Protein AF-A0A1Y2D5A4-F1 (afdb_monomer)

Secondary structure (DSSP, 8-state):
-HHHHHHHHHHHTT-------TT-HHHHHHHHHHHHT-HHHHHHHHHHHHHHHHHHHHHHHHHHHHHHHHHHHHHHHHHHHHHHHHHHHHHIIIIIHHHHHHHHHHHHHHHHHHHHS-HHHHTT-HHHHHHHHHS-----

Structure (mmCIF, N/CA/C/O backbone):
data_AF-A0A1Y2D5A4-F1
#
_entry.id   AF-A0A1Y2D5A4-F1
#
loop_
_atom_site.group_PDB
_atom_site.id
_atom_site.type_symbol
_atom_site.label_atom_id
_atom_site.label_alt_id
_atom_site.label_comp_id
_atom_site.label_asym_id
_atom_site.label_entity_id
_atom_site.label_seq_id
_atom_site.pdbx_PDB_ins_code
_atom_site.Cartn_x
_atom_site.Cartn_y
_atom_site.Cartn_z
_atom_site.occupancy
_atom_site.B_iso_or_equiv
_atom_site.auth_seq_id
_atom_site.auth_comp_id
_atom_site.auth_asym_id
_atom_site.auth_atom_id
_atom_site.pdbx_PDB_model_num
ATOM 1 N N . MET A 1 1 ? -27.173 -10.140 23.866 1.00 52.59 1 MET A N 1
ATOM 2 C CA . MET A 1 1 ? -27.725 -8.789 23.597 1.00 52.59 1 MET A CA 1
ATOM 3 C C . MET A 1 1 ? -29.239 -8.712 23.842 1.00 52.59 1 MET A C 1
ATOM 5 O O . MET A 1 1 ? -29.651 -7.864 24.617 1.00 52.59 1 MET A O 1
ATOM 9 N N . ILE A 1 2 ? -30.061 -9.619 23.286 1.00 57.91 2 ILE A N 1
ATOM 10 C CA . ILE A 1 2 ? -31.528 -9.658 23.522 1.00 57.91 2 ILE A CA 1
ATOM 11 C C . ILE A 1 2 ? -31.883 -9.891 25.003 1.00 57.91 2 ILE A C 1
ATOM 13 O O . ILE A 1 2 ? -32.750 -9.213 25.545 1.00 57.91 2 ILE A O 1
ATOM 17 N N . GLU A 1 3 ? -31.152 -10.771 25.692 1.00 60.00 3 GLU A N 1
ATOM 18 C CA . GLU A 1 3 ? -31.343 -11.012 27.132 1.00 60.00 3 GLU A CA 1
ATOM 19 C C . GLU A 1 3 ? -31.082 -9.753 27.980 1.00 60.00 3 GLU A C 1
ATOM 21 O O . GLU A 1 3 ? -31.792 -9.495 28.950 1.00 60.00 3 GLU A O 1
ATOM 26 N N . TYR A 1 4 ? -30.114 -8.927 27.565 1.00 58.16 4 TYR A N 1
ATOM 27 C CA . TYR A 1 4 ? -29.764 -7.691 28.262 1.00 58.16 4 TYR A CA 1
ATOM 28 C C . TYR A 1 4 ? -30.865 -6.636 28.107 1.00 58.16 4 TYR A C 1
ATOM 30 O O . TYR A 1 4 ? -31.269 -6.021 29.086 1.00 58.16 4 TYR A O 1
ATOM 38 N N . LEU A 1 5 ? -31.422 -6.494 26.900 1.00 62.59 5 LEU A N 1
ATOM 39 C CA . LEU A 1 5 ? -32.555 -5.602 26.637 1.00 62.59 5 LEU A CA 1
ATOM 40 C C . LEU A 1 5 ? -33.815 -6.012 27.413 1.00 62.59 5 LEU A C 1
ATOM 42 O O . LEU A 1 5 ? -34.494 -5.142 27.950 1.00 62.59 5 LEU A O 1
ATOM 46 N N . SER A 1 6 ? -34.097 -7.317 27.522 1.00 66.19 6 SER A N 1
ATOM 47 C CA . SER A 1 6 ? -35.247 -7.795 28.305 1.00 66.19 6 SER A CA 1
ATOM 48 C C . SER A 1 6 ? -35.090 -7.506 29.801 1.00 66.19 6 SER A C 1
ATOM 50 O O . SER A 1 6 ? -36.009 -6.985 30.423 1.00 66.19 6 SER A O 1
ATOM 52 N N . LYS A 1 7 ? -33.884 -7.714 30.352 1.00 65.50 7 LYS A N 1
ATOM 53 C CA . LYS A 1 7 ? -33.588 -7.417 31.757 1.00 65.50 7 LYS A CA 1
ATOM 54 C C . LYS A 1 7 ? -33.642 -5.918 32.039 1.00 65.50 7 LYS A C 1
ATOM 56 O O . LYS A 1 7 ? -34.147 -5.530 33.078 1.00 65.50 7 LYS A O 1
ATOM 61 N N . VAL A 1 8 ? -33.195 -5.059 31.122 1.00 66.19 8 VAL A N 1
ATOM 62 C CA . VAL A 1 8 ? -33.301 -3.595 31.285 1.00 66.19 8 VAL A CA 1
ATOM 63 C C . VAL A 1 8 ? -34.758 -3.135 31.407 1.00 66.19 8 VAL A C 1
ATOM 65 O O . VAL A 1 8 ? -35.038 -2.259 32.222 1.00 66.19 8 VAL A O 1
ATOM 68 N N . GLY A 1 9 ? -35.682 -3.742 30.653 1.00 66.69 9 GLY A N 1
ATOM 69 C CA . GLY A 1 9 ? -37.116 -3.450 30.747 1.00 66.69 9 GLY A CA 1
ATOM 70 C C . GLY A 1 9 ? -37.686 -3.743 32.136 1.00 66.69 9 GLY A C 1
ATOM 71 O O . GLY A 1 9 ? -38.261 -2.850 32.754 1.00 66.69 9 GLY A O 1
ATOM 72 N N . ASP A 1 10 ? -37.436 -4.948 32.653 1.00 67.94 10 ASP A N 1
ATOM 73 C CA . ASP A 1 10 ? -37.889 -5.368 33.986 1.00 67.94 10 ASP A CA 1
ATOM 74 C C . ASP A 1 10 ? -37.267 -4.516 35.105 1.00 67.94 10 ASP A C 1
ATOM 76 O O . ASP A 1 10 ? -37.900 -4.237 36.125 1.00 67.94 10 ASP A O 1
ATOM 80 N N . LEU A 1 11 ? -36.032 -4.056 34.894 1.00 64.94 11 LEU A N 1
ATOM 81 C CA . LEU A 1 11 ? -35.274 -3.265 35.856 1.00 64.94 11 LEU A CA 1
ATOM 82 C C . LEU A 1 11 ? -35.768 -1.801 35.962 1.00 64.94 11 LEU A C 1
ATOM 84 O O . LEU A 1 11 ? -35.725 -1.217 37.044 1.00 64.94 11 LEU A O 1
ATOM 88 N N . ILE A 1 12 ? -36.271 -1.197 34.877 1.00 65.69 12 ILE A N 1
ATOM 89 C CA . ILE A 1 12 ? -36.817 0.180 34.884 1.00 65.69 12 ILE A CA 1
ATOM 90 C C . ILE A 1 12 ? -38.161 0.247 35.628 1.00 65.69 12 ILE A C 1
ATOM 92 O O . ILE A 1 12 ? -38.490 1.268 36.232 1.00 65.69 12 ILE A O 1
ATOM 96 N N . SER A 1 13 ? -38.926 -0.844 35.630 1.00 66.94 13 SER A N 1
ATOM 97 C CA . SER A 1 13 ? -40.252 -0.917 36.252 1.00 66.94 13 SER A CA 1
ATOM 98 C C . SER A 1 13 ? -40.263 -1.019 37.784 1.00 66.94 13 SER A C 1
ATOM 100 O O . SER A 1 13 ? -41.331 -0.887 38.377 1.00 66.94 13 SER A O 1
ATOM 102 N N . SER A 1 14 ? -39.119 -1.233 38.445 1.00 68.06 14 SER A N 1
ATOM 103 C CA . SER A 1 14 ? -39.047 -1.510 39.892 1.00 68.06 14 SER A CA 1
ATOM 104 C C . SER A 1 14 ? -38.044 -0.628 40.642 1.00 68.06 14 SER A C 1
ATOM 106 O O . SER A 1 14 ? -37.208 -1.124 41.404 1.00 68.06 14 SER A O 1
ATOM 108 N N . ILE A 1 15 ? -38.092 0.689 40.431 1.00 66.31 15 ILE A N 1
ATOM 109 C CA . ILE A 1 15 ? -37.249 1.635 41.176 1.00 66.31 15 ILE A CA 1
ATOM 110 C C . ILE A 1 15 ? -37.841 1.826 42.584 1.00 66.31 15 ILE A C 1
ATOM 112 O O . ILE A 1 15 ? -38.963 2.318 42.704 1.00 66.31 15 ILE A O 1
ATOM 116 N N . PRO A 1 16 ? -37.128 1.448 43.660 1.00 65.06 16 PRO A N 1
ATOM 117 C CA . PRO A 1 16 ? -37.612 1.673 45.014 1.00 65.06 16 PRO A CA 1
ATOM 118 C C . PRO A 1 16 ? -37.568 3.168 45.353 1.00 65.06 16 PRO A C 1
ATOM 120 O O . PRO A 1 16 ? -36.510 3.797 45.297 1.00 65.06 16 PRO A O 1
ATOM 123 N N . GLU A 1 17 ? -38.708 3.734 45.744 1.00 68.94 17 GLU A N 1
ATOM 124 C CA . GLU A 1 17 ? -38.776 5.095 46.272 1.00 68.94 17 GLU A CA 1
ATOM 125 C C . GLU A 1 17 ? -38.361 5.100 47.746 1.00 68.94 17 GLU A C 1
ATOM 127 O O . GLU A 1 17 ? -39.063 4.593 48.622 1.00 68.94 17 GLU A O 1
ATOM 132 N N . LYS A 1 18 ? -37.195 5.681 48.030 1.00 72.75 18 LYS A N 1
ATOM 133 C CA . LYS A 1 18 ? -36.717 5.952 49.388 1.00 72.75 18 LYS A CA 1
ATOM 134 C C . LYS A 1 18 ? -36.377 7.434 49.482 1.00 72.75 18 LYS A C 1
ATOM 136 O O . LYS A 1 18 ? -35.636 7.949 48.646 1.00 72.75 18 LYS A O 1
ATOM 141 N N . GLN A 1 19 ? -36.924 8.124 50.479 1.00 77.56 19 GLN A N 1
ATOM 142 C CA . GLN A 1 19 ? -36.572 9.518 50.740 1.00 77.56 19 GLN A CA 1
ATOM 143 C C . GLN A 1 19 ? -35.412 9.579 51.728 1.00 77.56 19 GLN A C 1
ATOM 145 O O . GLN A 1 19 ? -35.470 8.957 52.785 1.00 77.56 19 GLN A O 1
ATOM 150 N N . TYR A 1 20 ? -34.374 10.329 51.364 1.00 84.19 20 TYR A N 1
ATOM 151 C CA . TYR A 1 20 ? -33.189 10.558 52.186 1.00 84.19 20 TYR A CA 1
ATOM 152 C C . TYR A 1 20 ? -33.115 12.033 52.574 1.00 84.19 20 TYR A C 1
ATOM 154 O O . TYR A 1 20 ? -33.358 12.922 51.750 1.00 84.19 20 TYR A O 1
ATOM 162 N N . ASN A 1 21 ? -32.721 12.312 53.808 1.00 86.62 21 ASN A N 1
ATOM 163 C CA . ASN A 1 21 ? -32.408 13.645 54.280 1.00 86.62 21 ASN A CA 1
ATOM 164 C C . ASN A 1 21 ? -30.981 14.028 53.868 1.00 86.62 21 ASN A C 1
ATOM 166 O O . ASN A 1 21 ? -29.996 13.636 54.488 1.00 86.62 21 ASN A O 1
ATOM 170 N N . LEU A 1 22 ? -30.870 14.877 52.846 1.00 84.69 22 LEU A N 1
ATOM 171 C CA . LEU A 1 22 ? -29.586 15.332 52.296 1.00 84.69 22 LEU A CA 1
ATOM 172 C C . LEU A 1 22 ? -28.748 16.190 53.263 1.00 84.69 22 LEU A C 1
ATOM 174 O O . L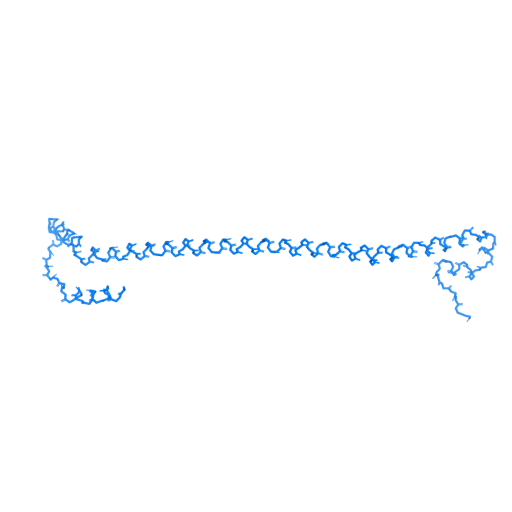EU A 1 22 ? -27.620 16.553 52.935 1.00 84.69 22 LEU A O 1
ATOM 178 N N . ARG A 1 23 ? -29.287 16.562 54.431 1.00 87.94 23 ARG A N 1
ATOM 179 C CA . ARG A 1 23 ? -28.558 17.305 55.470 1.00 87.94 23 ARG A CA 1
ATOM 180 C C . ARG A 1 23 ? -27.927 16.400 56.531 1.00 87.94 23 ARG A C 1
ATOM 182 O O . ARG A 1 23 ? -27.093 16.889 57.288 1.00 87.94 23 ARG A O 1
ATOM 189 N N . ASP A 1 24 ? -28.290 15.117 56.583 1.00 91.56 24 ASP A N 1
ATOM 190 C CA . ASP A 1 24 ? -27.692 14.139 57.494 1.00 91.56 24 ASP A CA 1
ATOM 191 C C . ASP A 1 24 ? -26.557 13.380 56.786 1.00 91.56 24 ASP A C 1
ATOM 193 O O . ASP A 1 24 ? -26.751 12.734 55.754 1.00 91.56 24 ASP A O 1
ATOM 197 N N . GLN A 1 25 ? -25.347 13.454 57.346 1.00 88.31 25 GLN A N 1
ATOM 198 C CA . GLN A 1 25 ? -24.169 12.781 56.794 1.00 88.31 25 GLN A CA 1
ATOM 199 C C . GLN A 1 25 ? -24.281 11.251 56.811 1.00 88.31 25 GLN A C 1
ATOM 201 O O . GLN A 1 25 ? -23.738 10.589 55.922 1.00 88.31 25 GLN A O 1
ATOM 206 N N . ASN A 1 26 ? -24.972 10.675 57.795 1.00 90.81 26 ASN A N 1
ATOM 207 C CA . ASN A 1 26 ? -25.158 9.231 57.888 1.00 90.81 26 ASN A CA 1
ATOM 208 C C . ASN A 1 26 ? -26.130 8.738 56.816 1.00 90.81 26 ASN A C 1
ATOM 210 O O . ASN A 1 26 ? -25.836 7.745 56.149 1.00 90.81 26 ASN A O 1
ATOM 214 N N . GLU A 1 27 ? -27.227 9.461 56.584 1.00 87.00 27 GLU A N 1
ATOM 215 C CA . GLU A 1 27 ? -28.173 9.135 55.511 1.00 87.00 27 GLU A CA 1
ATOM 216 C C . GLU A 1 27 ? -27.557 9.334 54.122 1.00 87.00 27 GLU A C 1
ATOM 218 O O . GLU A 1 27 ? -27.769 8.509 53.238 1.00 87.00 27 GLU A O 1
ATOM 223 N N . LEU A 1 28 ? -26.712 10.353 53.935 1.00 84.88 28 LEU A N 1
ATOM 224 C CA . LEU A 1 28 ? -25.917 10.537 52.714 1.00 84.88 28 LEU A CA 1
ATOM 225 C C . LEU A 1 28 ? -24.980 9.354 52.444 1.00 84.88 28 LEU A C 1
ATOM 227 O O . LEU A 1 28 ? -24.881 8.874 51.314 1.00 84.88 28 LEU A O 1
ATOM 231 N N . LYS A 1 29 ? -24.301 8.850 53.478 1.00 88.25 29 LYS A N 1
ATOM 232 C CA . LYS A 1 29 ? -23.439 7.667 53.356 1.00 88.25 29 LYS A CA 1
ATOM 233 C C . LYS A 1 29 ? -24.251 6.419 53.005 1.00 88.25 29 LYS A C 1
ATOM 235 O O . LYS A 1 29 ? -23.806 5.598 52.204 1.00 88.25 29 LYS A O 1
ATOM 240 N N . GLN A 1 30 ? -25.440 6.286 53.584 1.00 87.19 30 GLN A N 1
ATOM 241 C CA . GLN A 1 30 ? -26.347 5.176 53.320 1.00 87.19 30 GLN A CA 1
ATOM 242 C C . GLN A 1 30 ? -26.924 5.240 51.900 1.00 87.19 30 GLN A C 1
ATOM 244 O O . GLN A 1 30 ? -26.926 4.226 51.216 1.00 87.19 30 GLN A O 1
ATOM 249 N N . LEU A 1 31 ? -27.285 6.431 51.415 1.00 85.50 31 LEU A N 1
ATOM 250 C CA . LEU A 1 31 ? -27.678 6.690 50.027 1.00 85.50 31 LEU A CA 1
ATOM 251 C C . LEU A 1 31 ? -26.589 6.248 49.043 1.00 85.50 31 LEU A C 1
ATOM 253 O O . LEU A 1 31 ? -26.871 5.531 48.088 1.00 85.50 31 LEU A O 1
ATOM 257 N N . VAL A 1 32 ? -25.335 6.643 49.276 1.00 85.06 32 VAL A N 1
ATOM 258 C CA . VAL A 1 32 ? -24.214 6.250 48.405 1.00 85.06 32 VAL A CA 1
ATOM 259 C C . VAL A 1 32 ? -24.025 4.733 48.405 1.00 85.06 32 VAL A C 1
ATOM 261 O O . VAL A 1 32 ? -23.846 4.142 47.341 1.00 85.06 32 VAL A O 1
ATOM 264 N N . ASN A 1 33 ? -24.106 4.087 49.568 1.00 88.25 33 ASN A N 1
ATOM 265 C CA . ASN A 1 33 ? -24.026 2.630 49.655 1.00 88.25 33 ASN A CA 1
ATOM 266 C C . ASN A 1 33 ? -25.203 1.943 48.952 1.00 88.25 33 ASN A C 1
ATOM 268 O O . ASN A 1 33 ? -24.974 0.974 48.232 1.00 88.25 33 ASN A O 1
ATOM 272 N N . ASP A 1 34 ? -26.428 2.445 49.104 1.00 85.75 34 ASP A N 1
ATOM 273 C CA . ASP A 1 34 ? -27.627 1.917 48.444 1.00 85.75 34 ASP A CA 1
ATOM 274 C C . ASP A 1 34 ? -27.514 2.059 46.913 1.00 85.75 34 ASP A C 1
ATOM 276 O O . ASP A 1 34 ? -27.860 1.133 46.187 1.00 85.75 34 ASP A O 1
ATOM 280 N N . ILE A 1 35 ? -26.946 3.163 46.406 1.00 81.62 35 ILE A N 1
ATOM 281 C CA . ILE A 1 35 ? -26.659 3.360 44.972 1.00 81.62 35 ILE A CA 1
ATOM 282 C C . ILE A 1 35 ? -25.574 2.391 44.485 1.00 81.62 35 ILE A C 1
ATOM 284 O O . ILE A 1 35 ? -25.732 1.760 43.442 1.00 81.62 35 ILE A O 1
ATOM 288 N N . LEU A 1 36 ? -24.462 2.260 45.213 1.00 83.56 36 LEU A N 1
ATOM 289 C CA . LEU A 1 36 ? -23.333 1.417 44.800 1.00 83.56 36 LEU A CA 1
ATOM 290 C C . LEU A 1 36 ? -23.633 -0.081 44.899 1.00 83.56 36 LEU A C 1
ATOM 292 O O . LEU A 1 36 ? -23.108 -0.863 44.109 1.00 83.56 36 LEU A O 1
ATOM 296 N N . SER A 1 37 ? -24.467 -0.476 45.859 1.00 86.75 37 SER A N 1
ATOM 297 C CA . SER A 1 37 ? -24.949 -1.851 46.018 1.00 86.75 37 SER A CA 1
ATOM 298 C C . SER A 1 37 ? -26.166 -2.156 45.148 1.00 86.75 37 SER A C 1
ATOM 300 O O . SER A 1 37 ? -26.600 -3.307 45.087 1.00 86.75 37 SER A O 1
ATOM 302 N N . ASN A 1 38 ? -26.696 -1.152 44.443 1.00 83.19 38 ASN A N 1
ATOM 303 C CA . ASN A 1 38 ? -27.857 -1.324 43.598 1.00 83.19 38 ASN A CA 1
ATOM 304 C C . ASN A 1 38 ? -27.549 -2.320 42.455 1.00 83.19 38 ASN A C 1
ATOM 3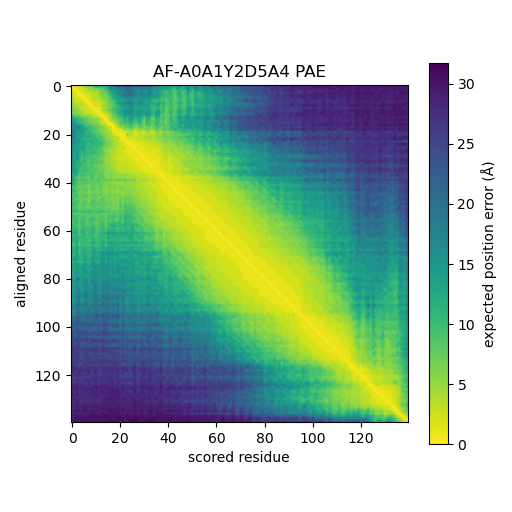06 O O . ASN A 1 38 ? -26.646 -2.062 41.647 1.00 83.19 38 ASN A O 1
ATOM 310 N N . PRO A 1 39 ? -28.321 -3.417 42.319 1.00 81.12 39 PRO A N 1
ATOM 311 C CA . PRO A 1 39 ? -28.161 -4.381 41.232 1.00 81.12 39 PRO A CA 1
ATOM 312 C C . PRO A 1 39 ? -28.165 -3.745 39.833 1.00 81.12 39 PRO A C 1
ATOM 314 O O . PRO A 1 39 ? -27.431 -4.211 38.963 1.00 81.12 39 PRO A O 1
ATOM 317 N N . TYR A 1 40 ? -28.921 -2.656 39.625 1.00 75.94 40 TYR A N 1
ATOM 318 C CA . TYR A 1 40 ? -28.967 -1.890 38.374 1.00 75.94 40 TYR A CA 1
ATOM 319 C C . TYR A 1 40 ? -27.610 -1.272 38.035 1.00 75.94 40 TYR A C 1
ATOM 321 O O . TYR A 1 40 ? -27.103 -1.434 36.926 1.00 75.94 40 TYR A O 1
ATOM 329 N N . ILE A 1 41 ? -27.004 -0.580 39.003 1.00 81.62 41 ILE A N 1
ATOM 330 C CA . ILE A 1 41 ? -25.722 0.111 38.826 1.00 81.62 41 ILE A CA 1
ATOM 331 C C . ILE A 1 41 ? -24.602 -0.906 38.617 1.00 81.62 41 ILE A C 1
ATOM 333 O O . ILE A 1 41 ? -23.754 -0.722 37.743 1.00 81.62 41 ILE A O 1
ATOM 337 N N . ILE A 1 42 ? -24.629 -2.013 39.362 1.00 86.81 42 ILE A N 1
ATOM 338 C CA . ILE A 1 42 ? -23.675 -3.116 39.199 1.00 86.81 42 ILE A CA 1
ATOM 339 C C . ILE A 1 42 ? -23.802 -3.734 37.803 1.00 86.81 42 ILE A C 1
ATOM 341 O O . ILE A 1 42 ? -22.794 -3.985 37.144 1.00 86.81 42 ILE A O 1
ATOM 345 N N . TYR A 1 43 ? -25.026 -3.967 37.334 1.00 84.81 43 TYR A N 1
ATOM 346 C CA . TYR A 1 43 ? -25.275 -4.525 36.011 1.00 84.81 43 TYR A CA 1
ATOM 347 C C . TYR A 1 43 ? -24.820 -3.592 34.884 1.00 84.81 43 TYR A C 1
ATOM 349 O O . TYR A 1 43 ? -24.113 -4.038 33.982 1.00 84.81 43 TYR A O 1
ATOM 357 N N . LEU A 1 44 ? -25.157 -2.300 34.953 1.00 84.12 44 LEU A N 1
ATOM 358 C CA . LEU A 1 44 ? -24.708 -1.306 33.974 1.00 84.12 44 LEU A CA 1
ATOM 359 C C . LEU A 1 44 ? -23.184 -1.192 33.939 1.00 84.12 44 LEU A C 1
ATOM 361 O O . LEU A 1 44 ? -22.608 -1.095 32.858 1.00 84.12 44 LEU A O 1
ATOM 365 N N . ARG A 1 45 ? -22.523 -1.260 35.102 1.00 87.25 45 ARG A N 1
ATOM 366 C CA . ARG A 1 45 ? -21.059 -1.283 35.177 1.00 87.25 45 ARG A CA 1
ATOM 367 C C . ARG A 1 45 ? -20.486 -2.503 34.455 1.00 87.25 45 ARG A C 1
ATOM 369 O O . ARG A 1 45 ? -19.641 -2.325 33.588 1.00 87.25 45 ARG A O 1
ATOM 376 N N . LYS A 1 46 ? -20.994 -3.707 34.740 1.00 89.19 46 LYS A N 1
ATOM 377 C CA . LYS A 1 46 ? -20.559 -4.941 34.061 1.00 89.19 46 LYS A CA 1
ATOM 378 C C . LYS A 1 46 ? -20.796 -4.892 32.554 1.00 89.19 46 LYS A C 1
ATOM 380 O O . LYS A 1 46 ? -19.925 -5.270 31.786 1.00 89.19 46 LYS A O 1
ATOM 385 N N . LEU A 1 47 ? -21.952 -4.388 32.123 1.00 87.75 47 LEU A N 1
ATOM 386 C CA . LEU A 1 47 ? -22.248 -4.221 30.702 1.00 87.75 47 LEU A CA 1
ATOM 387 C C . LEU A 1 47 ? -21.274 -3.238 30.039 1.00 87.75 47 LEU A C 1
ATOM 389 O O . LEU A 1 47 ? -20.811 -3.492 28.932 1.00 87.75 47 LEU A O 1
ATOM 393 N N . SER A 1 48 ? -20.948 -2.132 30.709 1.00 90.00 48 SER A N 1
ATOM 394 C CA . SER A 1 48 ? -19.956 -1.174 30.216 1.00 90.00 48 SER A CA 1
ATOM 395 C C . SER A 1 48 ? -18.566 -1.803 30.103 1.00 90.00 48 SER A C 1
ATOM 397 O O . SER A 1 48 ? -17.888 -1.574 29.106 1.00 90.00 48 SER A O 1
ATOM 399 N N . GLU A 1 49 ? -18.152 -2.597 31.093 1.00 93.50 49 GLU A N 1
ATOM 400 C CA . GLU A 1 49 ? -16.881 -3.333 31.081 1.00 93.50 49 GLU A CA 1
ATOM 401 C C . GLU A 1 49 ? -16.834 -4.351 29.931 1.00 93.50 49 GLU A C 1
ATOM 403 O O . GLU A 1 49 ? -15.852 -4.392 29.192 1.00 93.50 49 GLU A O 1
ATOM 408 N N . ASP A 1 50 ? -17.915 -5.106 29.714 1.00 93.56 50 ASP A N 1
ATOM 409 C CA . ASP A 1 50 ? -18.028 -6.060 28.606 1.00 93.56 50 ASP A CA 1
ATOM 410 C C . ASP A 1 50 ? -17.960 -5.356 27.241 1.00 93.56 50 ASP A C 1
ATOM 412 O O . ASP A 1 50 ? -17.234 -5.798 26.348 1.00 93.56 50 ASP A O 1
ATOM 416 N N . ILE A 1 51 ? -18.690 -4.246 27.068 1.00 92.06 51 ILE A N 1
ATOM 417 C CA . ILE A 1 51 ? -18.667 -3.449 25.830 1.00 92.06 51 ILE A CA 1
ATOM 418 C C . ILE A 1 51 ? -17.258 -2.919 25.575 1.00 92.06 51 ILE A C 1
ATOM 420 O O . ILE A 1 51 ? -16.754 -3.044 24.460 1.00 92.06 51 ILE A O 1
ATOM 424 N N . GLN A 1 52 ? -16.611 -2.360 26.598 1.00 95.75 52 GLN A N 1
ATOM 425 C CA . GLN A 1 52 ? -15.253 -1.844 26.479 1.00 95.75 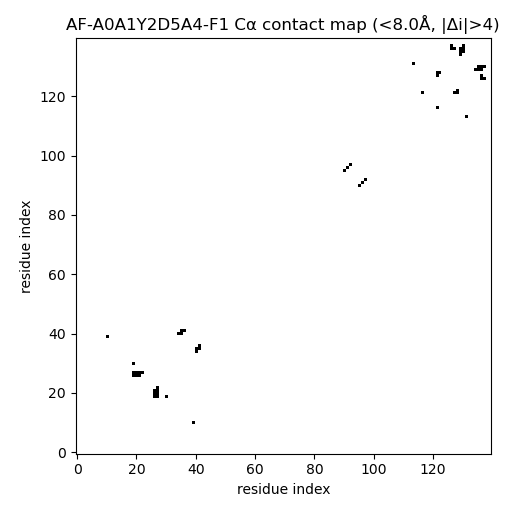52 GLN A CA 1
ATOM 426 C C . GLN A 1 52 ? -14.267 -2.9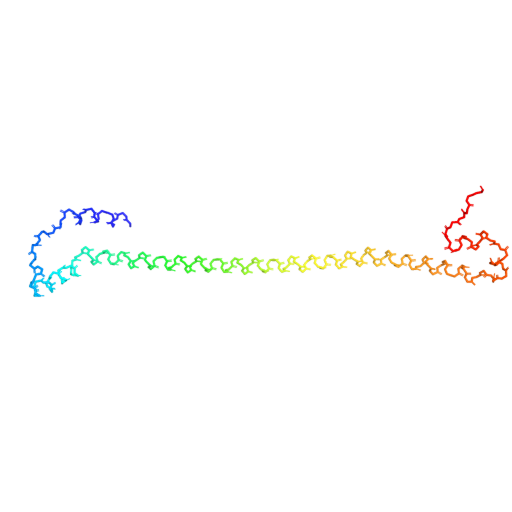61 26.113 1.00 95.75 52 GLN A C 1
ATOM 428 O O . GLN A 1 52 ? -13.490 -2.803 25.174 1.00 95.75 52 GLN A O 1
ATOM 433 N N . GLY A 1 53 ? -14.365 -4.123 26.763 1.00 95.94 53 GLY A N 1
ATOM 434 C CA . GLY A 1 53 ? -13.542 -5.287 26.440 1.00 95.94 53 GLY A CA 1
ATOM 435 C C . GLY A 1 53 ? -13.732 -5.772 24.999 1.00 95.94 53 GLY A C 1
ATOM 436 O O . GLY A 1 53 ? -12.754 -6.083 24.317 1.00 95.94 53 GLY A O 1
ATOM 437 N N . GLN A 1 54 ? -14.969 -5.793 24.492 1.00 95.75 54 GLN A N 1
ATOM 438 C CA . GLN A 1 54 ? -15.230 -6.135 23.090 1.00 95.75 54 GLN A CA 1
ATOM 439 C C . GLN A 1 54 ? -14.705 -5.076 22.119 1.00 95.75 54 GLN A C 1
ATOM 441 O O . GLN A 1 54 ? -14.143 -5.436 21.084 1.00 95.75 54 GLN A O 1
ATOM 446 N N . MET A 1 55 ? -14.836 -3.788 22.445 1.00 95.44 55 MET A N 1
ATOM 447 C CA . MET A 1 55 ? -14.260 -2.708 21.641 1.00 95.44 55 MET A CA 1
ATOM 448 C C . MET A 1 55 ? -12.737 -2.827 21.553 1.00 95.44 55 MET A C 1
ATOM 450 O O . MET A 1 55 ? -12.185 -2.706 20.461 1.00 9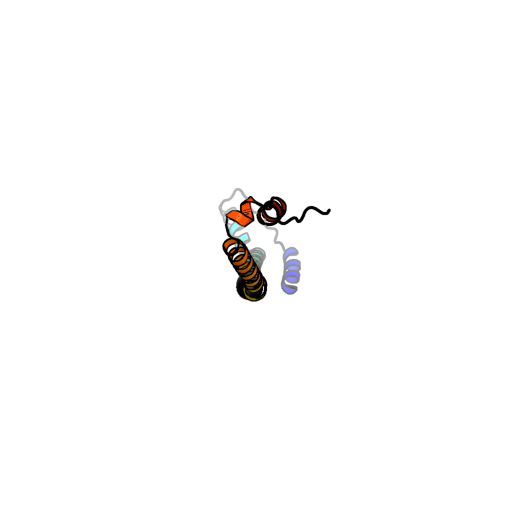5.44 55 MET A O 1
ATOM 454 N N . ASP A 1 56 ? -12.060 -3.130 22.659 1.00 97.50 56 ASP A N 1
ATOM 455 C CA . ASP A 1 56 ? -10.606 -3.308 22.687 1.00 97.50 56 ASP A CA 1
ATOM 456 C C . ASP A 1 56 ? -10.164 -4.519 21.853 1.00 97.50 56 ASP A C 1
ATOM 458 O O . ASP A 1 56 ? -9.198 -4.439 21.084 1.00 97.5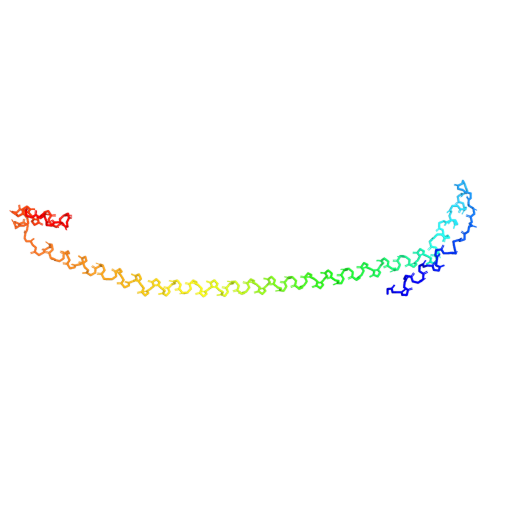0 56 ASP A O 1
ATOM 462 N N . GLN A 1 57 ? -10.899 -5.633 21.928 1.00 97.38 57 GLN A N 1
ATOM 463 C CA . GLN A 1 57 ? -10.652 -6.800 21.076 1.00 97.38 57 GLN A CA 1
ATOM 464 C C . GLN A 1 57 ? -10.860 -6.481 19.593 1.00 97.38 57 GLN A C 1
ATOM 466 O O . GLN A 1 57 ? -10.000 -6.805 18.771 1.00 97.38 57 GLN A O 1
ATOM 471 N N . MET A 1 58 ? -11.961 -5.812 19.240 1.00 96.38 58 MET A N 1
ATOM 472 C CA . MET A 1 58 ? -12.233 -5.401 17.860 1.00 96.38 58 MET A CA 1
ATOM 473 C C . MET A 1 58 ? -11.168 -4.437 17.338 1.00 96.38 58 MET A C 1
ATOM 475 O O . MET A 1 58 ? -10.695 -4.611 16.217 1.00 96.38 58 MET A O 1
ATOM 479 N N . ASN A 1 59 ? -10.732 -3.475 18.153 1.00 97.50 59 ASN A N 1
ATOM 480 C CA . ASN A 1 59 ? -9.651 -2.556 17.804 1.00 97.50 59 ASN A CA 1
ATOM 481 C C . ASN A 1 59 ? -8.332 -3.293 17.582 1.00 97.50 59 ASN A C 1
ATOM 483 O O . ASN A 1 59 ? -7.636 -3.018 16.609 1.00 97.50 59 ASN A O 1
ATOM 487 N N . THR A 1 60 ? -8.004 -4.260 18.436 1.00 97.69 60 THR A N 1
ATOM 488 C CA . THR A 1 60 ? -6.781 -5.061 18.302 1.00 97.69 60 THR A CA 1
ATOM 489 C C . THR A 1 60 ? -6.786 -5.866 17.002 1.00 97.69 60 THR A C 1
ATOM 491 O O . THR A 1 60 ? -5.797 -5.872 16.267 1.00 97.69 60 THR A O 1
ATOM 494 N N . ILE A 1 61 ? -7.911 -6.512 16.681 1.00 97.88 61 ILE A N 1
ATOM 495 C CA . ILE A 1 61 ? -8.081 -7.269 15.433 1.00 97.88 61 ILE A CA 1
ATOM 496 C C . ILE A 1 61 ? -8.015 -6.330 14.224 1.00 97.88 61 ILE A C 1
ATOM 498 O O . ILE A 1 61 ? -7.294 -6.616 13.269 1.00 97.88 61 ILE A O 1
ATOM 502 N N . GLY A 1 62 ? -8.724 -5.200 14.272 1.00 97.56 62 GLY A N 1
ATOM 503 C CA . GLY A 1 62 ? -8.743 -4.211 13.196 1.00 97.56 62 GLY A CA 1
ATOM 504 C C . GLY A 1 62 ? -7.365 -3.608 12.937 1.00 97.56 62 GLY A C 1
ATOM 505 O O . GLY A 1 62 ? -6.928 -3.536 11.790 1.00 97.56 62 GLY A O 1
ATOM 506 N N . PHE A 1 63 ? -6.640 -3.247 13.997 1.00 98.06 63 PHE A N 1
ATOM 507 C CA . PHE A 1 63 ? -5.275 -2.741 13.900 1.00 98.06 63 PHE A CA 1
ATOM 508 C C . PHE A 1 63 ? -4.336 -3.774 13.280 1.00 98.06 63 PHE A C 1
ATOM 510 O O . PHE A 1 63 ? -3.592 -3.446 12.358 1.00 98.06 63 PHE A O 1
ATOM 517 N N . LYS A 1 64 ? -4.400 -5.030 13.738 1.00 98.06 64 LYS A N 1
ATOM 518 C CA . LYS A 1 64 ? -3.582 -6.110 13.183 1.00 98.06 64 LYS A CA 1
ATOM 519 C C . LYS A 1 64 ? -3.867 -6.318 11.696 1.00 98.06 64 LYS A C 1
ATOM 521 O O . LYS A 1 64 ? -2.939 -6.314 10.900 1.00 98.06 64 LYS A O 1
ATOM 526 N N . TYR A 1 65 ? -5.139 -6.407 11.316 1.00 98.00 65 TYR A N 1
ATOM 527 C CA . TYR A 1 65 ? -5.549 -6.554 9.920 1.00 98.00 65 TYR A CA 1
ATOM 528 C C . TYR A 1 65 ? -5.040 -5.407 9.032 1.00 98.00 65 TYR A C 1
ATOM 530 O O . TYR A 1 65 ? -4.515 -5.643 7.946 1.00 98.00 65 TYR A O 1
ATOM 538 N N . LEU A 1 66 ? -5.157 -4.159 9.496 1.00 97.44 66 LEU A N 1
ATOM 539 C CA . LEU A 1 66 ? -4.643 -2.996 8.769 1.00 97.44 66 LEU A CA 1
ATOM 540 C C . LEU A 1 66 ? -3.116 -3.023 8.660 1.00 97.44 66 LEU A C 1
ATOM 542 O O . LEU A 1 66 ? -2.580 -2.760 7.587 1.00 97.44 66 LEU A O 1
ATOM 546 N N . SER A 1 67 ? -2.425 -3.357 9.749 1.00 97.94 67 SER A N 1
ATOM 547 C CA . SER A 1 67 ? -0.967 -3.482 9.778 1.00 97.94 67 SER A CA 1
ATOM 548 C C . SER A 1 67 ? -0.475 -4.535 8.784 1.00 97.94 67 SER A C 1
ATOM 550 O O . SER A 1 67 ? 0.440 -4.265 8.003 1.00 97.94 67 SER A O 1
ATOM 552 N N . ASP A 1 68 ? -1.109 -5.707 8.775 1.00 97.50 68 ASP A N 1
ATOM 553 C CA . ASP A 1 68 ? -0.770 -6.813 7.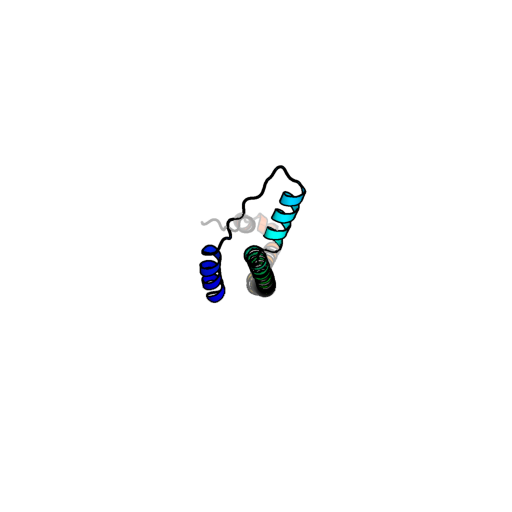879 1.00 97.50 68 ASP A CA 1
ATOM 554 C C . ASP A 1 68 ? -1.007 -6.406 6.412 1.00 97.50 68 ASP A C 1
ATOM 556 O O . ASP A 1 68 ? -0.095 -6.496 5.590 1.00 97.50 68 ASP A O 1
ATOM 560 N N . ASN A 1 69 ? -2.159 -5.803 6.096 1.00 97.12 69 ASN A N 1
ATOM 561 C CA . ASN A 1 69 ? -2.448 -5.298 4.748 1.00 97.12 69 ASN A CA 1
ATOM 562 C C . ASN A 1 69 ? -1.461 -4.222 4.272 1.00 97.12 69 ASN A C 1
ATOM 564 O O . ASN A 1 69 ? -1.081 -4.198 3.100 1.00 97.12 69 ASN A O 1
ATOM 568 N N . ILE A 1 70 ? -1.047 -3.307 5.155 1.00 97.75 70 ILE A N 1
ATOM 569 C CA . ILE A 1 70 ? -0.046 -2.283 4.826 1.00 97.75 70 ILE A CA 1
ATOM 570 C C . ILE A 1 70 ? 1.295 -2.947 4.499 1.00 97.75 70 ILE A C 1
ATOM 572 O O . ILE A 1 70 ? 1.966 -2.546 3.543 1.00 97.75 70 ILE A O 1
ATOM 576 N N . SER A 1 71 ? 1.685 -3.965 5.268 1.00 97.00 71 SER A N 1
ATOM 577 C CA . SER A 1 71 ? 2.904 -4.740 5.028 1.00 97.00 71 SER A CA 1
ATOM 578 C C . SER A 1 71 ? 2.866 -5.457 3.674 1.00 97.00 71 SER A C 1
ATOM 580 O O . SER A 1 71 ? 3.824 -5.373 2.893 1.00 97.00 71 SER A O 1
ATOM 582 N N . ASP A 1 72 ? 1.739 -6.085 3.346 1.00 96.81 72 ASP A N 1
ATOM 583 C CA . ASP A 1 72 ? 1.540 -6.776 2.072 1.00 96.81 72 ASP A CA 1
ATOM 584 C C . ASP A 1 72 ? 1.580 -5.797 0.896 1.00 96.81 72 ASP A C 1
ATOM 586 O O . ASP A 1 72 ? 2.313 -6.007 -0.075 1.00 96.81 72 ASP A O 1
ATOM 590 N N . TYR A 1 73 ? 0.880 -4.665 1.009 1.00 97.56 73 TYR A N 1
ATOM 591 C CA . TYR A 1 73 ? 0.867 -3.634 -0.026 1.00 97.56 73 TYR A CA 1
ATOM 592 C C . TYR A 1 73 ? 2.254 -3.024 -0.253 1.00 97.56 73 TYR A C 1
ATOM 594 O O . TYR A 1 73 ? 2.661 -2.786 -1.395 1.00 97.56 73 TYR A O 1
ATOM 602 N N . LYS A 1 74 ? 3.020 -2.806 0.823 1.00 97.31 74 LYS A N 1
ATOM 603 C CA . LYS A 1 74 ? 4.411 -2.343 0.748 1.00 97.31 74 LYS A CA 1
ATOM 604 C C . LYS A 1 74 ? 5.281 -3.342 -0.010 1.00 97.31 74 LYS A C 1
ATOM 606 O O . LYS A 1 74 ? 6.037 -2.942 -0.896 1.00 97.31 74 LYS A O 1
ATOM 611 N N . THR A 1 75 ? 5.161 -4.626 0.316 1.00 97.44 75 THR A N 1
ATOM 612 C CA . THR A 1 75 ? 5.919 -5.704 -0.333 1.00 97.44 75 THR A CA 1
ATOM 613 C C . THR A 1 75 ? 5.573 -5.802 -1.815 1.00 97.44 75 THR A C 1
ATOM 615 O O . THR A 1 75 ? 6.466 -5.811 -2.663 1.00 97.44 75 THR A O 1
ATOM 618 N N . PHE A 1 76 ? 4.283 -5.784 -2.145 1.00 97.94 76 PHE A N 1
ATOM 619 C CA . PHE A 1 76 ? 3.802 -5.801 -3.522 1.00 97.94 76 PHE A CA 1
ATOM 620 C C . PHE A 1 76 ? 4.313 -4.598 -4.324 1.00 97.94 76 PHE A C 1
ATOM 622 O O . PHE A 1 76 ? 4.879 -4.760 -5.406 1.00 97.94 76 PHE A O 1
ATOM 629 N N 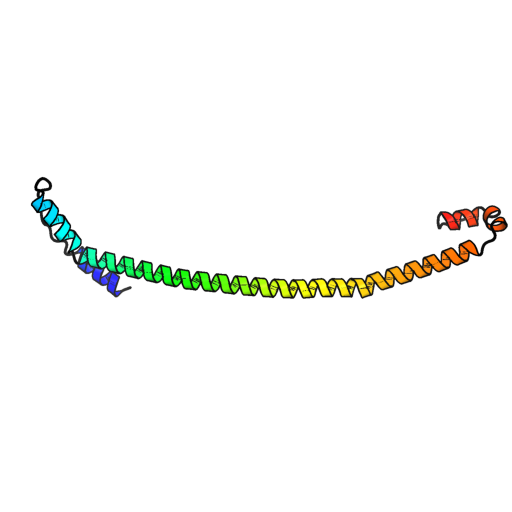. THR A 1 77 ? 4.196 -3.393 -3.763 1.00 98.19 77 THR A N 1
ATOM 630 C CA . THR A 1 77 ? 4.668 -2.159 -4.405 1.00 98.19 77 THR A CA 1
ATOM 631 C C . THR A 1 77 ? 6.170 -2.214 -4.680 1.00 98.19 77 THR A C 1
ATOM 633 O O . THR A 1 77 ? 6.610 -1.826 -5.763 1.00 98.19 77 THR A O 1
ATOM 636 N N . LEU A 1 78 ? 6.963 -2.740 -3.741 1.00 97.62 78 LEU A N 1
ATOM 637 C CA . LEU A 1 78 ? 8.405 -2.910 -3.917 1.00 97.62 78 LEU A CA 1
ATOM 638 C C . LEU A 1 78 ? 8.726 -3.865 -5.075 1.00 97.62 78 LEU A C 1
ATOM 640 O O . LEU A 1 78 ? 9.568 -3.547 -5.914 1.00 97.62 78 LEU A O 1
ATOM 644 N N . ILE A 1 79 ? 8.032 -5.003 -5.155 1.00 98.25 79 ILE A N 1
ATOM 645 C CA . ILE A 1 79 ? 8.199 -5.974 -6.245 1.00 98.25 79 ILE A CA 1
ATOM 646 C C . ILE A 1 79 ? 7.860 -5.326 -7.593 1.00 98.25 79 ILE A C 1
ATOM 648 O O . ILE A 1 79 ? 8.659 -5.398 -8.528 1.00 98.25 79 ILE A O 1
ATOM 652 N N . CYS A 1 80 ? 6.724 -4.632 -7.694 1.00 98.38 80 CYS A N 1
ATOM 653 C CA . CYS A 1 80 ? 6.338 -3.920 -8.912 1.00 98.38 80 CYS A CA 1
ATOM 654 C C . CYS A 1 80 ? 7.367 -2.858 -9.317 1.00 98.38 80 CYS A C 1
ATOM 656 O O . CYS A 1 80 ? 7.680 -2.728 -10.502 1.00 98.38 80 CYS A O 1
ATOM 658 N N . HIS A 1 81 ? 7.923 -2.123 -8.351 1.00 98.19 81 HIS A N 1
ATOM 659 C CA . HIS A 1 81 ? 8.942 -1.108 -8.605 1.00 98.19 81 HIS A CA 1
ATOM 660 C C . HIS A 1 81 ? 10.264 -1.709 -9.107 1.00 98.19 81 HIS A C 1
ATOM 662 O O . HIS A 1 81 ? 10.894 -1.166 -10.018 1.00 98.19 81 HIS A O 1
ATOM 668 N N . LEU A 1 82 ? 10.678 -2.855 -8.561 1.00 98.25 82 LEU A N 1
ATOM 669 C CA . LEU A 1 82 ? 11.857 -3.579 -9.041 1.00 98.25 82 LEU A CA 1
ATOM 670 C C . LEU A 1 82 ? 11.662 -4.066 -10.481 1.00 98.25 82 LEU A C 1
ATOM 672 O O . LEU A 1 82 ? 12.540 -3.868 -11.322 1.00 98.25 82 LEU A O 1
ATOM 676 N N . ILE A 1 83 ? 10.495 -4.641 -10.787 1.00 98.31 83 ILE A N 1
ATOM 677 C CA . ILE A 1 83 ? 10.159 -5.119 -12.134 1.00 98.31 83 ILE A CA 1
ATOM 678 C C . ILE A 1 83 ? 10.147 -3.961 -13.137 1.00 98.31 83 ILE A C 1
ATOM 680 O O . ILE A 1 83 ? 10.726 -4.079 -14.220 1.00 98.31 83 ILE A O 1
ATOM 684 N N . SER A 1 84 ? 9.522 -2.831 -12.797 1.00 98.06 84 SER A N 1
ATOM 685 C CA . SER A 1 84 ? 9.451 -1.676 -13.699 1.00 98.06 84 SER A CA 1
ATOM 686 C C . SER A 1 84 ? 10.832 -1.067 -13.944 1.00 98.06 84 SER A C 1
ATOM 688 O O . SER A 1 84 ? 11.194 -0.823 -15.095 1.00 98.06 84 SER A O 1
ATOM 690 N N . THR A 1 85 ? 11.651 -0.927 -12.901 1.00 98.25 85 THR A N 1
ATOM 691 C CA . THR A 1 85 ? 13.033 -0.437 -13.015 1.00 98.25 85 THR A CA 1
ATOM 692 C C . THR A 1 85 ? 13.875 -1.347 -13.909 1.00 98.25 85 THR A C 1
ATOM 694 O O . THR A 1 85 ? 14.563 -0.874 -14.817 1.00 98.25 85 THR A O 1
ATOM 697 N N . PHE A 1 86 ? 13.775 -2.664 -13.721 1.00 97.88 86 PHE A N 1
ATOM 698 C CA . PHE A 1 86 ? 14.481 -3.635 -14.555 1.00 97.88 86 PHE A CA 1
ATOM 699 C C . PHE A 1 86 ? 14.015 -3.585 -16.018 1.00 97.88 86 PHE A C 1
ATOM 701 O O . PHE A 1 86 ? 14.831 -3.609 -16.942 1.00 97.88 86 PHE A O 1
ATOM 708 N N . THR A 1 87 ? 12.710 -3.426 -16.240 1.00 97.56 87 THR A N 1
ATOM 709 C CA . THR A 1 87 ? 12.118 -3.286 -17.579 1.00 97.56 87 THR A CA 1
ATOM 710 C C . THR A 1 87 ? 12.613 -2.024 -18.287 1.00 97.56 87 THR A C 1
ATOM 712 O O . THR A 1 87 ? 12.973 -2.07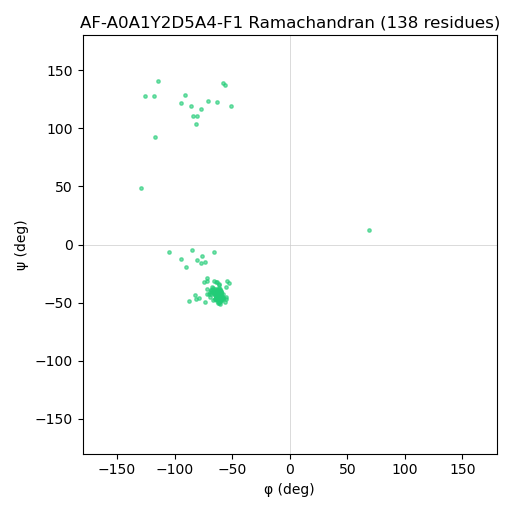7 -19.467 1.00 97.56 87 THR A O 1
ATOM 715 N N . ILE A 1 88 ? 12.693 -0.894 -17.575 1.00 96.56 88 ILE A N 1
ATOM 716 C CA . ILE A 1 88 ? 13.252 0.362 -18.097 1.00 96.56 88 ILE A CA 1
ATOM 717 C C . ILE A 1 88 ? 14.720 0.164 -18.479 1.00 96.56 88 ILE A C 1
ATOM 719 O O . ILE A 1 88 ? 15.123 0.548 -19.577 1.00 96.56 88 ILE A O 1
ATOM 723 N N . MET A 1 89 ? 15.509 -0.485 -17.620 1.00 96.69 89 MET A N 1
ATOM 724 C CA . MET A 1 89 ? 16.923 -0.755 -17.883 1.00 96.69 89 MET A CA 1
ATOM 725 C C . MET A 1 89 ? 17.121 -1.609 -19.145 1.00 96.69 89 MET A C 1
ATOM 727 O O . MET A 1 89 ? 17.945 -1.269 -19.998 1.00 96.69 89 MET A O 1
ATOM 731 N N . ILE A 1 90 ? 16.345 -2.687 -19.307 1.00 96.06 90 ILE A N 1
ATOM 732 C CA . ILE A 1 90 ? 16.384 -3.526 -20.516 1.00 96.06 90 ILE A CA 1
ATOM 733 C C . ILE A 1 90 ? 15.997 -2.711 -21.749 1.00 96.06 90 ILE A C 1
ATOM 735 O O . ILE A 1 90 ? 16.694 -2.754 -22.765 1.00 96.06 90 ILE A O 1
ATOM 739 N N . SER A 1 91 ? 14.911 -1.945 -21.662 1.00 95.31 91 SER A N 1
ATOM 740 C CA . SER A 1 91 ? 14.417 -1.130 -22.773 1.00 95.31 91 SER A CA 1
ATOM 741 C C . SER A 1 91 ? 15.467 -0.105 -23.207 1.00 95.31 91 SER A C 1
ATOM 743 O O . SER A 1 91 ? 15.781 0.005 -24.394 1.00 95.31 91 SER A O 1
ATOM 745 N N . PHE A 1 92 ? 16.103 0.573 -22.251 1.00 94.62 92 PHE A N 1
ATOM 746 C CA . PHE A 1 92 ? 17.214 1.485 -22.514 1.00 94.62 92 PHE A CA 1
ATOM 747 C C . PHE A 1 92 ? 18.367 0.766 -23.227 1.00 94.62 92 PHE A C 1
ATOM 749 O O . PHE A 1 92 ? 18.883 1.242 -24.242 1.00 94.62 92 PHE A O 1
ATOM 756 N N . HIS A 1 93 ? 18.749 -0.419 -22.750 1.00 92.50 93 HIS A N 1
ATOM 757 C CA . HIS A 1 93 ? 19.835 -1.184 -23.351 1.00 92.50 93 HIS A CA 1
ATOM 758 C C . HIS A 1 93 ? 19.537 -1.612 -24.792 1.00 92.50 93 HIS A C 1
ATOM 760 O O . HIS A 1 93 ? 20.417 -1.549 -25.649 1.00 92.50 93 HIS A O 1
ATOM 766 N N . ILE A 1 94 ? 18.315 -2.057 -25.080 1.00 93.00 94 ILE A N 1
ATOM 767 C CA . ILE A 1 94 ? 17.950 -2.541 -26.414 1.00 93.00 94 ILE A CA 1
ATOM 768 C C . ILE A 1 94 ? 17.809 -1.373 -27.389 1.00 93.00 94 ILE A C 1
ATOM 770 O O . ILE A 1 94 ? 18.394 -1.409 -28.473 1.00 93.00 94 ILE A O 1
ATOM 774 N N . PHE A 1 95 ? 17.061 -0.334 -27.021 1.00 92.75 95 PHE A N 1
ATOM 775 C CA . PHE A 1 95 ? 16.691 0.726 -27.956 1.00 92.75 95 PHE A CA 1
ATOM 776 C C . PHE A 1 95 ? 17.740 1.835 -28.029 1.00 92.75 95 PHE A C 1
ATOM 778 O O . PHE A 1 95 ? 18.193 2.195 -29.119 1.00 92.75 95 PHE A O 1
ATOM 785 N N . ILE A 1 96 ? 18.190 2.348 -26.883 1.00 90.69 96 ILE A N 1
ATOM 786 C CA . ILE A 1 96 ? 19.048 3.537 -26.845 1.00 90.69 96 ILE A CA 1
ATOM 787 C C . ILE A 1 96 ? 20.488 3.174 -27.192 1.00 90.69 96 ILE A C 1
ATOM 789 O O . ILE A 1 96 ? 21.079 3.804 -28.069 1.00 90.69 96 ILE A O 1
ATOM 793 N N . ARG A 1 97 ? 21.043 2.098 -26.616 1.00 90.88 97 ARG A N 1
ATOM 794 C CA . ARG A 1 97 ? 22.425 1.678 -26.921 1.00 90.88 97 ARG A CA 1
ATOM 795 C C . ARG A 1 97 ? 22.630 1.398 -28.411 1.00 90.88 97 ARG A C 1
ATOM 797 O O . ARG A 1 97 ? 23.653 1.787 -28.974 1.00 90.88 97 ARG A O 1
ATOM 804 N N . ARG A 1 98 ? 21.672 0.720 -29.057 1.00 88.00 98 ARG A N 1
ATOM 805 C CA . ARG A 1 98 ? 21.733 0.432 -30.500 1.00 88.00 98 ARG A CA 1
ATOM 806 C C . ARG A 1 98 ? 21.682 1.713 -31.328 1.00 88.00 98 ARG A C 1
ATOM 808 O O . ARG A 1 98 ? 22.480 1.849 -32.254 1.00 88.00 98 ARG A O 1
ATOM 815 N N . SER A 1 99 ? 20.795 2.644 -30.975 1.00 89.94 99 SER A N 1
ATOM 816 C CA . SER A 1 99 ? 20.679 3.938 -31.655 1.00 89.94 99 SER A CA 1
ATOM 817 C C . SER A 1 99 ? 21.967 4.758 -31.536 1.00 89.94 99 SER A C 1
ATOM 819 O O . SER A 1 99 ? 22.539 5.145 -32.555 1.00 89.94 99 SER A O 1
ATOM 821 N N . ILE A 1 100 ? 22.503 4.902 -30.318 1.00 91.12 100 ILE A N 1
ATOM 822 C CA . ILE A 1 100 ? 23.760 5.620 -30.055 1.00 91.12 100 ILE A CA 1
ATOM 823 C C . ILE A 1 100 ? 24.911 5.003 -30.852 1.00 91.12 100 ILE A C 1
ATOM 825 O O . ILE A 1 100 ? 25.649 5.716 -31.525 1.00 91.12 100 ILE A O 1
ATOM 829 N N . LYS A 1 101 ? 25.050 3.670 -30.847 1.00 91.19 101 LYS A N 1
ATOM 830 C CA . LYS A 1 101 ? 26.119 2.994 -31.600 1.00 91.19 101 LYS A CA 1
ATOM 831 C C . LYS A 1 101 ? 26.010 3.239 -33.109 1.00 91.19 101 LYS A C 1
ATOM 833 O O . LYS A 1 101 ? 27.030 3.386 -33.778 1.00 91.19 101 LYS A O 1
ATOM 838 N N . ARG A 1 102 ? 24.790 3.283 -33.656 1.00 90.62 102 ARG A N 1
ATOM 839 C CA . ARG A 1 102 ? 24.560 3.587 -35.076 1.00 90.62 102 ARG A CA 1
ATOM 840 C C . ARG A 1 102 ? 24.908 5.041 -35.404 1.00 90.62 102 ARG A C 1
ATOM 842 O O . ARG A 1 102 ? 25.539 5.281 -36.431 1.00 90.62 102 ARG A O 1
ATOM 849 N N . GLN A 1 103 ? 24.530 5.982 -34.540 1.00 90.69 103 GLN A N 1
ATOM 850 C CA . GLN A 1 103 ? 24.872 7.396 -34.701 1.00 90.69 103 GLN A CA 1
ATOM 851 C C . GLN A 1 103 ? 26.386 7.611 -34.634 1.00 90.69 103 GLN A C 1
ATOM 853 O O . GLN A 1 103 ? 26.939 8.173 -35.570 1.00 90.69 103 GLN A O 1
ATOM 858 N N . LEU A 1 104 ? 27.068 7.050 -33.629 1.00 92.50 104 LEU A N 1
ATOM 859 C CA . LEU A 1 104 ? 28.530 7.115 -33.511 1.00 92.50 104 LEU A CA 1
ATOM 860 C C . LEU A 1 104 ? 29.234 6.588 -34.764 1.00 92.50 104 LEU A C 1
ATOM 862 O O . LEU A 1 104 ? 30.077 7.280 -35.317 1.00 92.50 104 LEU A O 1
ATOM 866 N N . ARG A 1 105 ? 28.823 5.425 -35.290 1.00 92.31 105 ARG A N 1
ATOM 867 C CA . ARG A 1 105 ? 29.410 4.879 -36.526 1.00 92.31 105 ARG A CA 1
ATOM 868 C C . ARG A 1 105 ? 29.207 5.798 -37.736 1.00 92.31 105 ARG A C 1
ATOM 870 O O . ARG A 1 105 ? 30.056 5.839 -38.623 1.00 92.31 105 ARG A O 1
ATOM 877 N N . THR A 1 106 ? 28.079 6.502 -37.790 1.00 89.31 106 THR A N 1
ATOM 878 C CA . THR A 1 106 ? 27.800 7.474 -38.858 1.00 89.31 106 THR A CA 1
ATOM 879 C C . THR A 1 106 ? 28.722 8.683 -38.720 1.00 89.31 106 THR A C 1
ATOM 881 O O . THR A 1 106 ? 29.342 9.084 -39.700 1.00 89.31 106 THR A O 1
ATOM 884 N N . THR A 1 107 ? 28.888 9.200 -37.502 1.00 88.12 107 THR A N 1
ATOM 885 C CA . THR A 1 107 ? 29.825 10.286 -37.189 1.00 88.12 107 THR A CA 1
ATOM 886 C C . THR A 1 107 ? 31.272 9.901 -37.499 1.00 88.12 107 THR A C 1
ATOM 888 O O . THR A 1 107 ? 31.977 10.679 -38.131 1.00 88.12 107 THR A O 1
ATOM 891 N N . ASP A 1 108 ? 31.709 8.694 -37.138 1.00 89.88 108 ASP A N 1
ATOM 892 C CA . ASP A 1 108 ? 33.061 8.203 -37.435 1.00 89.88 108 ASP A CA 1
ATOM 893 C C . ASP A 1 108 ? 33.316 8.130 -38.946 1.00 89.88 108 ASP A C 1
ATOM 895 O O . ASP A 1 108 ? 34.378 8.527 -39.428 1.00 89.88 108 ASP A O 1
ATOM 899 N N . CYS A 1 109 ? 32.325 7.662 -39.712 1.00 87.62 109 CYS A N 1
ATOM 900 C CA . CYS A 1 109 ? 32.404 7.615 -41.169 1.00 87.62 109 CYS A CA 1
ATOM 901 C C . CYS A 1 109 ? 32.495 9.021 -41.777 1.00 87.62 109 CYS A C 1
ATOM 903 O O . CYS A 1 109 ? 33.363 9.265 -42.613 1.00 87.62 109 CYS A O 1
ATOM 905 N N . LEU A 1 110 ? 31.657 9.957 -41.321 1.00 84.06 110 LEU A N 1
ATOM 906 C CA . LEU A 1 110 ? 31.691 11.352 -41.766 1.00 84.06 110 LEU A CA 1
ATOM 907 C C . LEU A 1 110 ? 33.024 12.024 -41.429 1.00 84.06 110 LEU A C 1
ATOM 909 O O . LEU A 1 110 ? 33.619 12.660 -42.295 1.00 84.06 110 LEU A O 1
ATOM 913 N N . ASN A 1 111 ? 33.535 11.823 -40.214 1.00 84.75 111 ASN A N 1
ATOM 914 C CA . ASN A 1 111 ? 34.840 12.332 -39.801 1.00 84.75 111 ASN A CA 1
ATOM 915 C C . ASN A 1 111 ? 35.955 11.770 -40.688 1.00 84.75 111 ASN A C 1
ATOM 917 O O . ASN A 1 111 ? 36.793 12.523 -41.175 1.00 84.75 111 ASN A O 1
ATOM 921 N N . SER A 1 112 ? 35.951 10.460 -40.948 1.00 87.19 112 SER A N 1
ATOM 922 C CA . SER A 1 112 ? 36.941 9.827 -41.824 1.00 87.19 112 SER A CA 1
ATOM 923 C C . SER A 1 112 ? 36.907 10.404 -43.242 1.00 87.19 112 SER A C 1
ATOM 925 O O . SER A 1 112 ? 37.966 10.701 -43.799 1.00 87.19 112 SER A O 1
ATOM 927 N N . ILE A 1 113 ? 35.717 10.629 -43.807 1.00 82.69 113 ILE A N 1
ATOM 928 C CA . ILE A 1 113 ? 35.556 11.280 -45.115 1.00 82.69 113 ILE A CA 1
ATOM 929 C C . ILE A 1 113 ? 36.097 12.713 -45.066 1.00 82.69 113 ILE A C 1
ATOM 931 O O . ILE A 1 113 ? 36.881 13.091 -45.933 1.00 82.69 113 ILE A O 1
ATOM 935 N N . MET A 1 114 ? 35.742 13.491 -44.040 1.00 80.19 114 MET A N 1
ATOM 936 C CA . MET A 1 114 ? 36.186 14.879 -43.886 1.00 80.19 114 MET A CA 1
ATOM 937 C C . MET A 1 114 ? 37.715 14.984 -43.826 1.00 80.19 114 MET A C 1
ATOM 939 O O . MET A 1 114 ? 38.303 15.796 -44.536 1.00 80.19 114 MET A O 1
ATOM 943 N N . PHE A 1 115 ? 38.368 14.126 -43.038 1.00 81.50 115 PHE A N 1
ATOM 944 C CA . PHE A 1 115 ? 39.829 14.108 -42.912 1.00 81.50 115 PHE A CA 1
ATOM 945 C C . PHE A 1 115 ? 40.550 13.515 -44.128 1.00 81.50 115 PHE A C 1
ATOM 947 O O . PHE A 1 115 ? 41.752 13.722 -44.280 1.00 81.50 115 PHE A O 1
ATOM 954 N N . SER A 1 116 ? 39.836 12.819 -45.014 1.00 84.88 116 SER A N 1
ATOM 955 C CA . SER A 1 116 ? 40.396 12.324 -46.275 1.00 84.88 116 SER A CA 1
ATOM 956 C C . SER A 1 116 ? 40.462 13.404 -47.362 1.00 84.88 116 SER A C 1
ATOM 958 O O . SER A 1 116 ? 41.136 13.207 -48.371 1.00 84.88 116 SER A O 1
ATOM 960 N N . ILE A 1 117 ? 39.785 14.546 -47.185 1.00 81.94 117 ILE A N 1
ATOM 961 C CA . ILE A 1 117 ? 39.789 15.650 -48.150 1.00 81.94 117 ILE A CA 1
ATOM 962 C C . ILE A 1 117 ? 41.003 16.554 -47.877 1.00 81.94 117 ILE A C 1
ATOM 964 O O . ILE A 1 117 ? 41.083 17.169 -46.811 1.00 81.94 117 ILE A O 1
ATOM 968 N N . PRO A 1 118 ? 41.940 16.716 -48.833 1.00 84.50 118 PRO A N 1
ATOM 969 C CA . PRO A 1 118 ? 43.070 17.618 -48.666 1.00 84.50 118 PRO A CA 1
ATOM 970 C C . PRO A 1 118 ? 42.608 19.061 -48.403 1.00 84.50 118 PRO A C 1
ATOM 972 O O . PRO A 1 118 ? 41.723 19.552 -49.117 1.00 84.50 118 PRO A O 1
ATOM 975 N N . PRO A 1 119 ? 43.253 19.805 -47.483 1.00 78.50 119 PRO A N 1
ATOM 976 C CA . PRO A 1 119 ? 42.879 21.188 -47.171 1.00 78.50 119 PRO A CA 1
ATOM 977 C C . PRO A 1 119 ? 42.845 22.110 -48.399 1.00 78.50 119 PRO A C 1
ATOM 979 O O . PRO A 1 119 ? 42.026 23.023 -48.485 1.00 78.50 119 PRO A O 1
ATOM 982 N N . ALA A 1 120 ? 43.705 21.844 -49.388 1.00 82.12 120 ALA A N 1
ATOM 983 C CA . ALA A 1 120 ? 43.744 22.582 -50.647 1.00 82.12 120 ALA A CA 1
ATOM 984 C C . ALA A 1 120 ? 42.478 22.396 -51.504 1.00 82.12 120 ALA A C 1
ATOM 986 O O . ALA A 1 120 ? 42.100 23.316 -52.222 1.00 82.12 120 ALA A O 1
ATOM 987 N N . ILE A 1 121 ? 41.826 21.230 -51.439 1.00 79.19 121 ILE A N 1
ATOM 988 C CA . ILE A 1 121 ? 40.574 20.945 -52.156 1.00 79.19 121 ILE A CA 1
ATOM 989 C C . ILE A 1 121 ? 39.391 21.504 -51.363 1.00 79.19 121 ILE A C 1
ATOM 991 O O . ILE A 1 121 ? 38.541 22.186 -51.932 1.00 79.19 121 ILE A O 1
ATOM 995 N N . TYR A 1 122 ? 39.393 21.303 -50.044 1.00 78.75 122 TYR A N 1
ATOM 996 C CA . TYR A 1 122 ? 38.374 21.835 -49.137 1.00 78.75 122 TYR A CA 1
ATOM 997 C C . TYR A 1 122 ? 38.216 23.359 -49.258 1.00 78.75 122 TYR A C 1
ATOM 999 O O . TYR A 1 122 ? 37.106 23.865 -49.398 1.00 78.75 122 TYR A O 1
ATOM 1007 N N . ASN A 1 123 ? 39.328 24.099 -49.293 1.00 79.38 123 ASN A N 1
ATOM 1008 C CA . ASN A 1 123 ? 39.301 25.560 -49.400 1.00 79.38 123 ASN A CA 1
ATOM 1009 C C . ASN A 1 123 ? 38.995 26.081 -50.816 1.00 79.38 123 ASN A C 1
ATOM 1011 O O . ASN A 1 123 ? 38.660 27.254 -50.963 1.00 79.38 123 ASN A O 1
ATOM 1015 N N . LYS A 1 124 ? 39.109 25.241 -51.855 1.00 83.25 124 LYS A N 1
ATOM 1016 C CA . LYS A 1 124 ? 38.863 25.627 -53.256 1.00 83.25 124 LYS A CA 1
ATOM 1017 C C . LYS A 1 124 ? 37.418 25.438 -53.707 1.00 83.25 124 LYS A C 1
ATOM 1019 O O . LYS A 1 124 ? 37.038 26.031 -54.711 1.00 83.25 124 LYS A O 1
ATOM 1024 N N . ILE A 1 125 ? 36.628 24.621 -53.010 1.00 83.19 125 ILE A N 1
ATOM 1025 C CA . ILE A 1 125 ? 35.249 24.302 -53.398 1.00 83.19 125 ILE A CA 1
ATOM 1026 C C . ILE A 1 125 ? 34.296 24.820 -52.306 1.00 83.19 125 ILE A C 1
ATOM 1028 O O . ILE A 1 125 ? 34.000 24.088 -51.360 1.00 83.19 125 ILE A O 1
ATOM 1032 N N . PRO A 1 126 ? 33.773 26.060 -52.426 1.00 78.94 126 PRO A N 1
ATOM 1033 C CA . PRO A 1 126 ? 32.877 26.661 -51.432 1.00 78.94 126 PRO A CA 1
ATOM 1034 C C . PRO A 1 126 ? 31.647 25.799 -51.135 1.00 78.94 126 PRO A C 1
ATOM 1036 O O . PRO A 1 126 ? 31.249 25.667 -49.986 1.00 78.94 126 PRO A O 1
ATOM 1039 N N . LYS A 1 127 ? 31.104 25.128 -52.160 1.00 79.56 127 LYS A N 1
ATOM 1040 C CA . LYS A 1 127 ? 29.965 24.209 -52.015 1.00 79.56 127 LYS A CA 1
ATOM 1041 C C . LYS A 1 127 ? 30.275 23.007 -51.120 1.00 79.56 127 LYS A C 1
ATOM 1043 O O . LYS A 1 127 ? 29.445 22.615 -50.313 1.00 79.56 127 LYS A O 1
ATOM 1048 N N . LEU A 1 128 ? 31.478 22.439 -51.236 1.00 79.44 128 LEU A N 1
ATOM 1049 C CA . LEU A 1 128 ? 31.921 21.320 -50.401 1.00 79.44 128 LEU A CA 1
ATOM 1050 C C . LEU A 1 128 ? 32.115 21.774 -48.950 1.00 79.44 128 LEU A C 1
ATOM 1052 O O . LEU A 1 128 ? 31.742 21.061 -48.025 1.00 79.44 128 LEU A O 1
ATOM 1056 N N . LYS A 1 129 ? 32.655 22.981 -48.761 1.00 77.75 129 LYS A N 1
ATOM 1057 C CA . LYS A 1 129 ? 32.813 23.608 -47.448 1.00 77.75 129 LYS A CA 1
ATOM 1058 C C . LYS A 1 129 ? 31.461 23.862 -46.768 1.00 77.75 129 LYS A C 1
ATOM 1060 O O . LYS A 1 129 ? 31.298 23.471 -45.618 1.00 77.75 129 LYS A O 1
ATOM 1065 N N . ASN A 1 130 ? 30.489 24.427 -47.487 1.00 80.19 130 ASN A N 1
ATOM 1066 C CA . ASN A 1 130 ? 29.131 24.649 -46.976 1.00 80.19 130 ASN A CA 1
ATOM 1067 C C . ASN A 1 130 ? 28.416 23.323 -46.674 1.00 80.19 130 ASN A C 1
ATOM 1069 O O . ASN A 1 130 ? 27.808 23.178 -45.622 1.00 80.19 130 ASN A O 1
ATOM 1073 N N . PHE A 1 131 ? 28.564 22.311 -47.533 1.00 79.81 131 PHE A N 1
ATOM 1074 C CA . PHE A 1 131 ? 27.992 20.986 -47.283 1.00 79.81 131 PHE A CA 1
ATOM 1075 C C . PHE A 1 131 ? 28.549 20.325 -46.014 1.00 79.81 131 PHE A C 1
ATOM 1077 O O . PHE A 1 131 ? 27.795 19.724 -45.255 1.00 79.81 131 PHE A O 1
ATOM 1084 N N . ILE A 1 132 ? 29.854 20.448 -45.762 1.00 75.88 132 ILE A N 1
ATOM 1085 C CA . ILE A 1 132 ? 30.504 19.861 -44.581 1.00 75.88 132 ILE A CA 1
ATOM 1086 C C . ILE A 1 132 ? 30.125 20.602 -43.289 1.00 75.88 132 ILE A C 1
ATOM 1088 O O . ILE A 1 132 ? 29.952 19.954 -42.260 1.00 75.88 132 ILE A O 1
ATOM 1092 N N . ILE A 1 133 ? 30.003 21.934 -43.325 1.00 76.38 133 ILE A N 1
ATOM 1093 C CA . ILE A 1 133 ? 29.700 22.750 -42.136 1.00 76.38 133 ILE A CA 1
ATOM 1094 C C . ILE A 1 133 ? 28.198 22.747 -41.826 1.00 76.38 133 ILE A C 1
ATOM 1096 O O . ILE A 1 133 ? 27.810 22.533 -40.679 1.00 76.38 133 ILE A O 1
ATOM 1100 N N . ASP A 1 134 ? 27.359 22.952 -42.842 1.00 79.94 134 ASP A N 1
ATOM 1101 C CA . ASP A 1 134 ? 25.927 23.219 -42.673 1.00 79.94 134 ASP A CA 1
ATOM 1102 C C . ASP A 1 134 ? 25.037 22.016 -43.028 1.00 79.94 134 ASP A C 1
ATOM 1104 O O . ASP A 1 134 ? 23.821 22.059 -42.830 1.00 79.94 134 ASP A O 1
ATOM 1108 N N . GLY A 1 135 ? 25.613 20.929 -43.558 1.00 69.81 135 GLY A N 1
ATOM 1109 C CA . GLY A 1 135 ? 24.885 19.708 -43.925 1.00 69.81 135 GLY A CA 1
ATOM 1110 C C . GLY A 1 135 ? 23.936 19.871 -45.117 1.00 69.81 135 GLY A C 1
ATOM 1111 O O . GLY A 1 135 ? 23.101 18.999 -45.357 1.00 69.81 135 GLY A O 1
ATOM 1112 N N . LYS A 1 136 ? 24.038 20.983 -45.854 1.00 71.62 136 LYS A N 1
ATOM 1113 C CA . LYS A 1 136 ? 23.182 21.318 -46.996 1.00 71.62 136 LYS A CA 1
ATOM 1114 C C . LYS A 1 136 ? 24.014 21.412 -48.266 1.00 71.62 136 LYS A C 1
ATOM 1116 O O . LYS A 1 136 ? 25.017 22.119 -48.315 1.00 71.62 136 LYS A O 1
ATOM 1121 N N . LEU A 1 137 ? 23.599 20.689 -49.300 1.00 68.25 137 LEU A N 1
ATOM 1122 C CA . LEU A 1 137 ? 23.951 21.050 -50.666 1.00 68.25 137 LEU A CA 1
ATOM 1123 C C . LEU A 1 137 ? 22.913 22.091 -51.053 1.00 68.25 137 LEU A C 1
ATOM 1125 O O . LEU A 1 137 ? 21.739 21.745 -51.110 1.00 68.25 137 LEU A O 1
ATOM 1129 N N . ASP A 1 138 ? 23.318 23.350 -51.214 1.00 61.53 138 ASP A N 1
ATOM 1130 C CA . ASP A 1 138 ? 22.412 24.362 -51.755 1.00 61.53 138 ASP A CA 1
ATOM 1131 C C . ASP A 1 138 ? 21.809 23.807 -53.056 1.00 61.53 138 ASP A C 1
ATOM 1133 O O . ASP A 1 138 ? 22.554 23.436 -53.976 1.00 61.53 138 ASP A O 1
ATOM 1137 N N . ASP A 1 139 ? 20.479 23.668 -53.080 1.00 58.91 139 ASP A N 1
ATOM 1138 C CA . ASP A 1 139 ? 19.740 23.299 -54.284 1.00 58.91 139 ASP A CA 1
ATOM 1139 C C . ASP A 1 139 ? 20.072 24.329 -55.374 1.00 58.91 139 ASP A C 1
ATOM 1141 O O . ASP A 1 139 ? 20.210 25.517 -55.081 1.00 58.91 139 ASP A O 1
ATOM 1145 N N . MET A 1 140 ? 20.286 23.825 -56.595 1.00 47.59 140 MET A N 1
ATOM 1146 C CA . MET A 1 140 ? 20.829 24.540 -57.764 1.00 47.59 140 MET A CA 1
ATOM 1147 C C . MET A 1 140 ? 20.444 26.015 -57.896 1.00 47.59 140 MET A C 1
ATOM 1149 O O . MET A 1 140 ? 19.232 26.319 -57.884 1.00 47.59 140 MET A O 1
#

Foldseek 3Di:
DVVLVVVVVVVVVDDDDDDFDPVDPVSVVVVVVCCVPPPVNVSVVVVVVVVVVVVVVVVVVVVVVVVVVVVVVVVVVVVVVVVVVVVVVVCCVPPVVVVVVVVVVVVVVLVVVVVVDPPVRCVVDVQNVCCNPVVDNPDD

Mean predicted aligned error: 13.84 Å

Radius of gyration: 46.14 Å; Cα contacts (8 Å, |Δi|>4): 30; chains: 1; bounding box: 84×38×116 Å

Organism: NCBI:txid1754190

Solvent-accessible surface area (backbone atoms only — not comparable to full-atom values): 8013 Å² total; per-residue (Å²): 110,70,69,55,56,54,51,51,55,64,56,68,77,64,73,82,90,76,91,72,56,86,86,41,70,68,48,45,52,48,49,51,48,54,52,67,68,27,67,66,54,48,48,52,49,51,51,50,52,52,52,51,53,50,49,52,52,51,49,51,52,51,51,50,53,52,52,52,51,50,51,50,52,51,53,52,51,51,52,53,50,51,53,51,53,52,50,51,52,51,49,44,55,61,55,50,50,51,49,52,53,53,51,50,54,51,52,52,51,52,50,54,55,57,72,67,51,54,68,75,54,48,75,68,35,66,65,60,43,44,27,71,76,70,73,43,74,80,79,132

pLDDT: mean 85.29, std 11.71, range [47.59, 98.38]

Sequence (140 aa):
MIEYLSKVGDLISSIPEKQYNLRDQNELKQLVNDILSNPYIIYLRKLSEDIQGQMDQMNTIGFKYLSDNISDYKTFTLICHLISTFTIMISFHIFIRRSIKRQLRTTDCLNSIMFSIPPAIYNKIPKLKNFIIDGKLDDM